Protein AF-H8ZWY2-F1 (afdb_monomer_lite)

Radius of gyration: 15.76 Å; chains: 1; bounding box: 36×31×42 Å

Sequence (138 aa):
GINQIHPRVRKVLQLLRLRQIHNGVFVKLNKPMINMLRLVQPYVAYGYPNLKSVRELIYKRGFAKVNHQRLPITDNAIVEKQLGKFNIICVEDLIHEIYTVGPNFKQANSFLWPFQLSSPNGGFNKVKTHFIEGGDNG

pLDDT: mean 95.05, std 2.58, range [79.75, 97.81]

Secondary structure (DSSP, 8-state):
--TT--HHHHHHHHHTT--STTEE------HHHHHHHHHHGGG-------HHHHHHHHHHH-EEEETTEEEE---HHHHHHHHGGGT--SHHHHHHHHHHT-TTHHHHHHHBPPEEPPPPTT--S-TTSBGGGTSSB-

Structure (mmCIF, N/CA/C/O backbone):
data_AF-H8ZWY2-F1
#
_entry.id   AF-H8ZWY2-F1
#
loop_
_atom_site.group_PDB
_atom_site.id
_atom_site.type_symbol
_atom_site.label_atom_id
_atom_site.label_alt_id
_atom_site.label_comp_id
_atom_site.label_asym_id
_atom_site.label_entity_id
_atom_site.label_seq_id
_atom_site.pdbx_PDB_ins_code
_atom_site.Cartn_x
_atom_site.Cartn_y
_atom_site.Cartn_z
_atom_site.occupancy
_atom_site.B_iso_or_equiv
_atom_site.auth_seq_id
_atom_site.auth_comp_id
_atom_site.auth_asym_id
_atom_site.auth_atom_id
_atom_site.pdbx_PDB_model_num
ATOM 1 N N . GLY A 1 1 ? 4.409 -12.866 -14.437 1.00 79.75 1 GLY A N 1
ATOM 2 C CA . GLY A 1 1 ? 3.457 -13.897 -13.957 1.00 79.75 1 GLY A CA 1
ATOM 3 C C . GLY A 1 1 ? 4.073 -14.717 -12.838 1.00 79.75 1 GLY A C 1
ATOM 4 O O . GLY A 1 1 ? 5.173 -14.380 -12.443 1.00 79.75 1 GLY A O 1
ATOM 5 N N . ILE A 1 2 ? 3.385 -15.737 -12.302 1.00 85.88 2 ILE A N 1
ATOM 6 C CA . ILE A 1 2 ? 3.808 -16.477 -11.081 1.00 85.88 2 ILE A CA 1
ATOM 7 C C . ILE A 1 2 ? 4.791 -17.641 -11.328 1.00 85.88 2 ILE A C 1
ATOM 9 O O . ILE A 1 2 ? 5.440 -18.143 -10.400 1.00 85.88 2 ILE A O 1
ATOM 13 N N . ASN A 1 3 ? 4.901 -18.068 -12.586 1.00 89.62 3 ASN A N 1
ATOM 14 C CA . ASN A 1 3 ? 5.769 -19.160 -13.019 1.00 89.62 3 ASN A CA 1
ATOM 15 C C . ASN A 1 3 ? 7.204 -18.661 -13.242 1.00 89.62 3 ASN A C 1
ATOM 17 O O . ASN A 1 3 ? 7.406 -17.482 -13.514 1.00 89.62 3 ASN A O 1
ATOM 21 N N . GLN A 1 4 ? 8.185 -19.565 -13.127 1.00 91.12 4 GLN A N 1
ATOM 22 C CA . GLN A 1 4 ? 9.613 -19.283 -13.371 1.00 91.12 4 GLN A CA 1
ATOM 23 C C . GLN A 1 4 ? 10.208 -18.149 -12.507 1.00 91.12 4 GLN A C 1
ATOM 25 O O . GLN A 1 4 ? 11.109 -17.432 -12.927 1.00 91.12 4 GLN A O 1
ATOM 30 N N . ILE A 1 5 ? 9.722 -17.991 -11.271 1.00 93.25 5 ILE A N 1
ATOM 31 C CA . ILE A 1 5 ? 10.274 -17.034 -10.300 1.00 93.25 5 ILE A CA 1
ATOM 32 C C . ILE A 1 5 ? 11.223 -17.763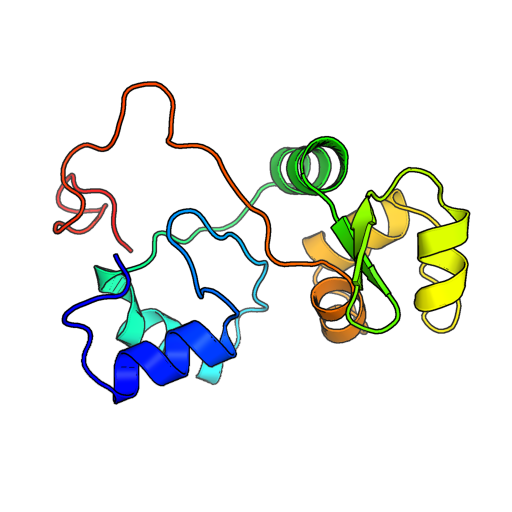 -9.347 1.00 93.25 5 ILE A C 1
ATOM 34 O O . ILE A 1 5 ? 10.849 -18.784 -8.764 1.00 93.25 5 ILE A O 1
ATOM 38 N N . HIS A 1 6 ? 12.406 -17.189 -9.113 1.00 94.88 6 HIS A N 1
ATOM 39 C CA . HIS A 1 6 ? 13.349 -17.678 -8.107 1.00 94.88 6 HIS A CA 1
ATOM 40 C C . HIS A 1 6 ? 12.685 -17.776 -6.709 1.00 94.88 6 HIS A C 1
ATOM 42 O O . HIS A 1 6 ? 12.019 -16.822 -6.288 1.00 94.88 6 HIS A O 1
ATOM 48 N N . PRO A 1 7 ? 12.880 -18.864 -5.933 1.00 95.81 7 PRO A N 1
ATOM 49 C CA . PRO A 1 7 ? 12.175 -19.085 -4.663 1.00 95.81 7 PRO A CA 1
ATOM 50 C C . PRO A 1 7 ? 12.278 -17.922 -3.667 1.00 95.81 7 PRO A C 1
ATOM 52 O O . PRO A 1 7 ? 11.289 -17.556 -3.028 1.00 95.81 7 PRO A O 1
ATOM 55 N N . ARG A 1 8 ? 13.451 -17.278 -3.588 1.00 95.44 8 ARG A N 1
ATOM 56 C CA . ARG A 1 8 ? 13.679 -16.102 -2.727 1.00 95.44 8 ARG A CA 1
ATOM 57 C C . ARG A 1 8 ? 12.776 -14.924 -3.107 1.00 95.44 8 ARG A C 1
ATOM 59 O O . ARG A 1 8 ? 12.148 -14.330 -2.237 1.00 95.44 8 ARG A O 1
ATOM 66 N N . VAL A 1 9 ? 12.669 -14.623 -4.402 1.00 95.50 9 VAL A N 1
ATOM 67 C CA . VAL A 1 9 ? 11.825 -13.537 -4.930 1.00 95.50 9 VAL A CA 1
ATOM 68 C C . VAL A 1 9 ? 10.350 -13.874 -4.709 1.00 95.50 9 VAL A C 1
ATOM 70 O O . VAL A 1 9 ? 9.591 -13.046 -4.207 1.00 95.50 9 VAL A O 1
ATOM 73 N N . ARG A 1 10 ? 9.952 -15.125 -4.980 1.00 95.94 10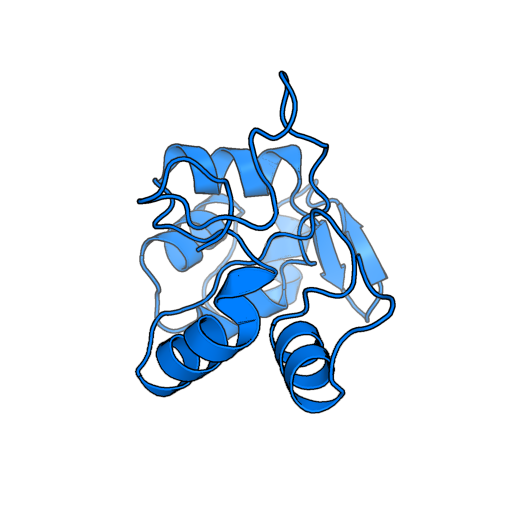 ARG A N 1
ATOM 74 C CA . ARG A 1 10 ? 8.588 -15.611 -4.731 1.00 95.94 10 ARG A CA 1
ATOM 75 C C . ARG A 1 10 ? 8.188 -15.433 -3.266 1.00 95.94 10 ARG A C 1
ATOM 77 O O . ARG A 1 10 ? 7.071 -15.001 -2.991 1.00 95.94 10 ARG A O 1
ATOM 84 N N . LYS A 1 11 ? 9.090 -15.728 -2.323 1.00 96.25 11 LYS A N 1
ATOM 85 C CA . LYS A 1 11 ? 8.820 -15.547 -0.892 1.00 96.25 11 LYS A CA 1
ATOM 86 C C . LYS A 1 11 ? 8.616 -14.075 -0.532 1.00 96.25 11 LYS A C 1
ATOM 88 O O . LYS A 1 11 ? 7.694 -13.769 0.219 1.00 96.25 11 LYS A O 1
ATOM 93 N N . VAL A 1 12 ? 9.412 -13.166 -1.095 1.00 96.62 12 VAL A N 1
ATOM 94 C CA . VAL A 1 12 ? 9.240 -11.721 -0.872 1.00 96.62 12 VAL A CA 1
ATOM 95 C C . VAL A 1 12 ? 7.908 -11.219 -1.430 1.00 96.62 12 VAL A C 1
ATOM 97 O O . VAL A 1 12 ? 7.175 -10.546 -0.708 1.00 96.62 12 VAL A O 1
ATOM 100 N N . LEU A 1 13 ? 7.524 -11.625 -2.643 1.00 96.38 13 LEU A N 1
ATOM 101 C CA . LEU A 1 13 ? 6.207 -11.301 -3.209 1.00 96.38 13 LEU A CA 1
ATOM 102 C C . LEU A 1 13 ? 5.055 -11.816 -2.327 1.00 96.38 13 LEU A C 1
ATOM 104 O O . LEU A 1 13 ? 4.080 -11.103 -2.090 1.00 96.38 13 LEU A O 1
ATOM 108 N N . GLN A 1 14 ? 5.182 -13.021 -1.761 1.00 95.38 14 GLN A N 1
ATOM 109 C CA . GLN A 1 14 ? 4.198 -13.562 -0.818 1.00 95.38 14 GLN A CA 1
ATOM 110 C C . GLN A 1 14 ? 4.096 -12.743 0.475 1.00 95.38 14 GLN A C 1
ATOM 112 O O . GLN A 1 14 ? 2.979 -12.538 0.954 1.00 95.38 14 GLN A O 1
ATOM 117 N N . LEU A 1 15 ? 5.222 -12.275 1.027 1.00 95.50 15 LEU A N 1
ATOM 118 C CA . LEU A 1 15 ? 5.251 -11.414 2.218 1.00 95.50 15 LEU A CA 1
ATOM 119 C C . LEU A 1 15 ? 4.598 -10.053 1.948 1.00 95.50 15 LEU A C 1
ATOM 121 O O . LEU A 1 15 ? 3.851 -9.557 2.788 1.00 95.50 15 LEU A O 1
ATOM 125 N N . LEU A 1 16 ? 4.797 -9.500 0.749 1.00 95.75 16 LEU A N 1
ATOM 126 C CA . LEU A 1 16 ? 4.110 -8.292 0.281 1.00 95.75 16 LEU A CA 1
ATOM 127 C C . LEU A 1 16 ? 2.625 -8.532 -0.048 1.00 95.75 16 LEU A C 1
ATOM 129 O O . LEU A 1 16 ? 1.894 -7.583 -0.295 1.00 95.75 16 LEU A O 1
ATOM 133 N N . ARG A 1 17 ? 2.145 -9.784 -0.013 1.00 96.12 17 ARG A N 1
ATOM 134 C CA . ARG A 1 17 ? 0.783 -10.204 -0.409 1.00 96.12 17 ARG A CA 1
ATOM 135 C C . ARG A 1 17 ? 0.491 -10.059 -1.916 1.00 96.12 17 ARG A C 1
ATOM 137 O O . ARG A 1 17 ? -0.663 -10.126 -2.343 1.00 96.12 17 ARG A O 1
ATOM 144 N N . LEU A 1 18 ? 1.533 -9.964 -2.737 1.00 96.00 18 LEU A N 1
ATOM 145 C CA . LEU A 1 18 ? 1.476 -9.886 -4.198 1.00 96.00 18 LEU A CA 1
ATOM 146 C C . LEU A 1 18 ? 1.539 -11.292 -4.813 1.00 96.00 18 LEU A C 1
ATOM 148 O O . LEU A 1 18 ? 2.574 -11.742 -5.296 1.00 96.00 18 LEU A O 1
ATOM 152 N N . ARG A 1 19 ? 0.431 -12.038 -4.727 1.00 94.25 19 ARG A N 1
ATOM 153 C CA . ARG A 1 19 ? 0.364 -13.448 -5.165 1.00 94.25 19 ARG A CA 1
ATOM 154 C C . ARG A 1 19 ? -0.098 -13.640 -6.609 1.00 94.25 19 ARG A C 1
ATOM 156 O O . ARG A 1 19 ? 0.115 -14.714 -7.161 1.00 94.25 19 ARG A O 1
ATOM 163 N N . GLN A 1 20 ? -0.755 -12.643 -7.189 1.00 94.44 20 GLN A N 1
ATOM 164 C CA . GLN A 1 20 ? -1.308 -12.678 -8.541 1.00 94.44 20 GLN A CA 1
ATOM 165 C C . GLN A 1 20 ? -0.815 -11.460 -9.329 1.00 94.44 20 GLN A C 1
ATOM 167 O O . GLN A 1 20 ? -0.363 -10.473 -8.746 1.00 94.44 20 GLN A O 1
ATOM 172 N N . ILE A 1 21 ? -0.876 -11.554 -10.659 1.00 93.81 21 ILE A N 1
ATOM 173 C CA . ILE A 1 21 ? -0.624 -10.412 -11.546 1.00 93.81 21 ILE A CA 1
ATOM 174 C C . ILE A 1 21 ? -1.687 -9.340 -11.266 1.00 93.81 21 ILE A C 1
ATOM 176 O O . ILE A 1 21 ? -2.827 -9.676 -10.958 1.00 93.81 21 ILE A O 1
ATOM 180 N N . HIS A 1 22 ? -1.298 -8.067 -11.361 1.00 95.12 22 HIS A N 1
ATOM 181 C CA . HIS A 1 22 ? -2.157 -6.906 -11.089 1.00 95.12 22 HIS A CA 1
ATOM 182 C C . HIS A 1 22 ? -2.695 -6.832 -9.651 1.00 95.12 22 HIS A C 1
ATOM 184 O O . HIS A 1 22 ? -3.674 -6.135 -9.386 1.00 95.12 22 HIS A O 1
ATOM 190 N N . ASN A 1 23 ? -2.036 -7.496 -8.697 1.00 96.75 23 ASN A N 1
ATOM 191 C CA . ASN A 1 23 ? -2.268 -7.193 -7.292 1.00 96.75 23 ASN A CA 1
ATOM 192 C C . ASN A 1 23 ? -1.597 -5.866 -6.917 1.00 96.75 23 ASN A C 1
ATOM 194 O O . ASN A 1 23 ? -0.424 -5.657 -7.219 1.00 96.75 23 ASN A O 1
ATOM 198 N N . GLY A 1 24 ? -2.323 -5.013 -6.200 1.00 96.94 24 GLY A N 1
ATOM 199 C CA . GLY A 1 24 ? -1.808 -3.797 -5.576 1.00 96.94 24 GLY A CA 1
ATOM 200 C C . GLY A 1 24 ? -1.884 -3.882 -4.054 1.00 96.94 24 GLY A C 1
ATOM 201 O O . GLY A 1 24 ? -2.830 -4.442 -3.499 1.00 96.94 24 GLY A O 1
ATOM 202 N N . VAL A 1 25 ? -0.896 -3.322 -3.359 1.00 97.56 25 VAL A N 1
ATOM 203 C CA . VAL A 1 25 ? -0.899 -3.164 -1.896 1.00 97.56 25 VAL A CA 1
ATOM 204 C C . VAL A 1 25 ? -0.229 -1.849 -1.522 1.00 97.56 25 VAL A C 1
ATOM 206 O O . VAL A 1 25 ? 0.678 -1.398 -2.217 1.00 97.56 25 VAL A O 1
ATOM 209 N N . PHE A 1 26 ? -0.620 -1.268 -0.391 1.00 97.69 26 PHE A N 1
ATOM 210 C CA . PHE A 1 26 ? 0.151 -0.188 0.215 1.00 97.69 26 PHE A CA 1
ATOM 211 C C . PHE A 1 26 ? 1.296 -0.766 1.050 1.00 97.69 26 PHE A C 1
ATOM 213 O O . PHE A 1 26 ? 1.148 -1.803 1.704 1.00 97.69 26 PHE A O 1
ATOM 220 N N . VAL A 1 27 ? 2.448 -0.099 1.047 1.00 96.50 27 VAL A N 1
ATOM 221 C CA . VAL A 1 27 ? 3.626 -0.498 1.827 1.00 96.50 27 VAL A CA 1
ATOM 222 C C . VAL A 1 27 ? 4.215 0.743 2.482 1.00 96.50 27 VAL A C 1
ATOM 224 O O . VAL A 1 27 ? 4.501 1.727 1.808 1.00 96.50 27 VAL A O 1
ATOM 227 N N . LYS A 1 28 ? 4.427 0.687 3.800 1.00 95.44 28 LYS A N 1
ATOM 228 C CA . LYS A 1 28 ? 5.179 1.719 4.519 1.00 95.44 28 LYS A CA 1
ATOM 229 C C . LYS A 1 28 ? 6.656 1.576 4.178 1.00 95.44 28 LYS A C 1
ATOM 231 O O . LYS A 1 28 ? 7.236 0.510 4.392 1.00 95.44 28 LYS A O 1
ATOM 236 N N . LEU A 1 29 ? 7.270 2.647 3.687 1.00 94.75 29 LEU A N 1
ATOM 237 C CA . LEU A 1 29 ? 8.691 2.639 3.378 1.00 94.75 29 LEU A CA 1
ATOM 238 C C . LEU A 1 29 ? 9.522 2.679 4.659 1.00 94.75 29 LEU A C 1
ATOM 240 O O . LEU A 1 29 ? 9.416 3.576 5.489 1.00 94.75 29 LEU A O 1
ATOM 244 N N . ASN A 1 30 ? 10.365 1.667 4.803 1.00 95.12 30 ASN A N 1
ATOM 245 C CA . ASN A 1 30 ?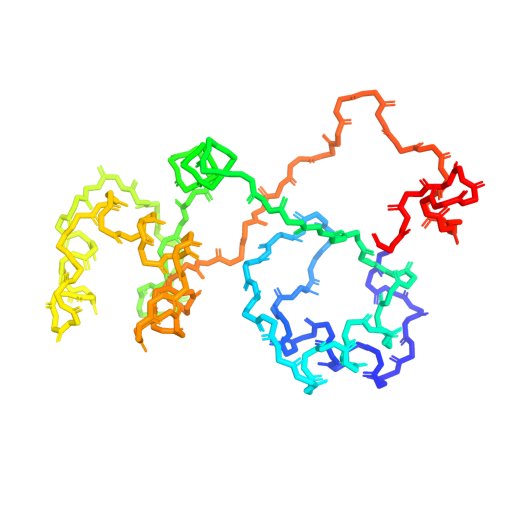 11.434 1.592 5.783 1.00 95.12 30 ASN A CA 1
ATOM 246 C C . ASN A 1 30 ? 12.642 0.919 5.109 1.00 95.12 30 ASN A C 1
ATOM 248 O O . ASN A 1 30 ? 12.513 0.327 4.035 1.00 95.12 30 ASN A O 1
ATOM 252 N N . LYS A 1 31 ? 13.825 0.995 5.724 1.00 96.38 31 LYS A N 1
ATOM 253 C CA . LYS A 1 31 ? 15.053 0.416 5.150 1.00 96.38 31 LYS A CA 1
ATOM 254 C C . LYS A 1 31 ? 14.902 -1.079 4.779 1.00 96.38 31 LYS A C 1
ATOM 256 O O . LYS A 1 31 ? 15.284 -1.438 3.664 1.00 96.38 31 LYS A O 1
ATOM 261 N N . PRO A 1 32 ? 14.291 -1.943 5.618 1.00 95.56 32 PRO A N 1
ATOM 262 C CA . PRO A 1 32 ? 13.995 -3.327 5.235 1.00 95.56 32 PRO A CA 1
ATOM 263 C C . PRO A 1 32 ? 13.077 -3.471 4.010 1.00 95.56 32 PRO A C 1
ATOM 265 O O . PRO A 1 32 ? 13.352 -4.293 3.139 1.00 95.56 32 PRO A O 1
ATOM 268 N N . MET A 1 33 ? 12.007 -2.676 3.916 1.00 95.75 33 MET A N 1
ATOM 269 C CA . MET A 1 33 ? 11.056 -2.719 2.801 1.00 95.75 33 MET A CA 1
ATOM 270 C C . MET A 1 33 ? 11.697 -2.248 1.508 1.00 95.75 33 MET A C 1
ATOM 272 O O . MET A 1 33 ? 11.473 -2.872 0.481 1.00 95.75 33 MET A O 1
ATOM 276 N N . ILE A 1 34 ? 12.552 -1.225 1.548 1.00 96.00 34 ILE A N 1
ATOM 277 C CA . ILE A 1 34 ? 13.314 -0.786 0.371 1.00 96.00 34 ILE A CA 1
ATOM 278 C C . ILE A 1 34 ? 14.192 -1.933 -0.148 1.00 96.00 34 ILE A C 1
ATOM 280 O O . ILE A 1 34 ? 14.214 -2.202 -1.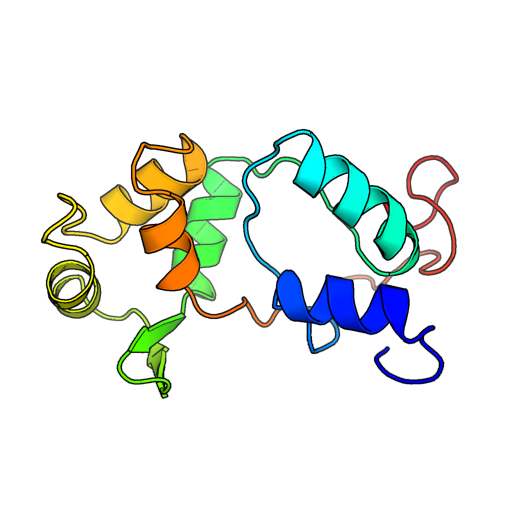345 1.00 96.00 34 ILE A O 1
ATOM 284 N N . ASN A 1 35 ? 14.863 -2.668 0.742 1.00 95.69 35 ASN A N 1
ATOM 285 C CA . ASN A 1 35 ? 15.665 -3.827 0.345 1.00 95.69 35 ASN A CA 1
ATOM 286 C C . ASN A 1 35 ? 14.808 -4.966 -0.234 1.00 95.69 35 ASN A C 1
ATOM 288 O O . ASN A 1 35 ? 15.222 -5.620 -1.190 1.00 95.69 35 ASN A O 1
ATOM 292 N N . MET A 1 36 ? 13.611 -5.198 0.315 1.00 96.00 36 MET A N 1
ATOM 293 C CA . MET A 1 36 ? 12.661 -6.165 -0.243 1.00 96.00 36 MET A CA 1
ATOM 294 C C . MET A 1 36 ? 12.161 -5.734 -1.625 1.00 96.00 36 MET A C 1
ATOM 296 O O . MET A 1 36 ? 12.140 -6.568 -2.525 1.00 96.00 36 MET A O 1
ATOM 300 N N . LEU A 1 37 ? 11.817 -4.453 -1.805 1.00 95.75 37 LEU A N 1
ATOM 301 C CA . LEU A 1 37 ? 11.368 -3.886 -3.079 1.00 95.75 37 LEU A CA 1
ATOM 302 C C . LEU A 1 37 ? 12.452 -3.989 -4.153 1.00 95.75 37 LEU A C 1
ATOM 304 O O . LEU A 1 37 ? 12.159 -4.479 -5.236 1.00 95.75 37 LEU A O 1
ATOM 308 N N . ARG A 1 38 ? 13.712 -3.668 -3.831 1.00 94.69 38 ARG A N 1
ATOM 309 C CA . ARG A 1 38 ? 14.855 -3.845 -4.750 1.00 94.69 38 ARG A CA 1
ATOM 310 C C . ARG A 1 38 ? 14.987 -5.281 -5.259 1.00 94.69 38 ARG A C 1
ATOM 312 O O . ARG A 1 38 ? 15.287 -5.499 -6.424 1.00 94.69 38 ARG A O 1
ATOM 319 N N . LEU A 1 39 ? 14.731 -6.277 -4.405 1.00 95.06 39 LEU A N 1
ATOM 320 C CA . LEU A 1 39 ? 14.818 -7.685 -4.803 1.00 95.06 39 LEU A CA 1
ATOM 321 C C . LEU A 1 39 ? 13.695 -8.103 -5.767 1.00 95.06 39 LEU A C 1
ATOM 323 O O . LEU A 1 39 ? 13.894 -8.998 -6.588 1.00 95.06 39 LEU A O 1
ATOM 327 N N . VAL A 1 40 ? 12.510 -7.501 -5.648 1.00 95.44 40 VAL A N 1
ATOM 328 C CA . VAL A 1 40 ? 11.352 -7.816 -6.501 1.00 95.44 40 VAL A CA 1
ATOM 329 C C . VAL A 1 40 ? 11.144 -6.815 -7.634 1.00 95.44 40 VAL A C 1
ATOM 331 O O . VAL A 1 40 ? 10.227 -7.019 -8.422 1.00 95.44 40 VAL A O 1
ATOM 334 N N . GLN A 1 41 ? 11.994 -5.793 -7.748 1.00 93.88 41 GLN A N 1
ATOM 335 C CA . GLN A 1 41 ? 11.890 -4.676 -8.691 1.00 93.88 41 GLN A CA 1
ATOM 336 C C . GLN A 1 41 ? 11.559 -5.099 -10.136 1.00 93.88 41 GLN A C 1
ATOM 338 O O . GLN A 1 41 ? 10.656 -4.506 -10.712 1.00 93.88 41 GLN A O 1
ATOM 343 N N . PRO A 1 42 ? 12.131 -6.182 -10.710 1.00 94.12 42 PRO A N 1
ATOM 344 C CA . PRO A 1 42 ? 11.782 -6.602 -12.073 1.00 94.12 42 PRO A CA 1
ATOM 345 C C . PRO A 1 42 ? 10.338 -7.110 -12.254 1.00 94.12 42 PRO A C 1
ATOM 347 O O . PRO A 1 42 ? 9.892 -7.323 -13.379 1.00 94.12 42 PRO A O 1
ATOM 350 N N . TYR A 1 43 ? 9.622 -7.380 -11.158 1.00 94.12 43 TYR A N 1
ATOM 351 C CA . TYR A 1 43 ? 8.293 -8.002 -11.141 1.00 94.12 43 TYR A CA 1
ATOM 352 C C . TYR A 1 43 ? 7.182 -7.053 -10.690 1.00 94.12 43 TYR A C 1
ATOM 354 O O . TYR A 1 43 ? 6.008 -7.423 -10.770 1.00 94.12 43 TYR A O 1
ATOM 362 N N . VAL A 1 44 ? 7.535 -5.882 -10.161 1.00 95.31 44 VAL A N 1
ATOM 363 C CA . VAL A 1 44 ? 6.588 -4.923 -9.595 1.00 95.31 44 VAL A CA 1
ATOM 364 C C . VAL A 1 44 ? 6.869 -3.534 -10.147 1.00 95.31 44 VAL A C 1
ATOM 366 O O . VAL A 1 44 ? 8.020 -3.167 -10.351 1.00 95.31 44 VAL A O 1
ATOM 369 N N . ALA A 1 45 ? 5.806 -2.769 -10.352 1.00 95.50 45 ALA A N 1
ATOM 370 C CA . ALA A 1 45 ? 5.880 -1.323 -10.494 1.00 95.50 45 ALA A CA 1
ATOM 371 C C . ALA A 1 45 ? 5.443 -0.718 -9.159 1.00 95.50 45 ALA A C 1
ATOM 373 O O . ALA A 1 45 ? 4.451 -1.177 -8.573 1.00 95.50 45 ALA A O 1
ATOM 374 N N . TYR A 1 46 ? 6.170 0.270 -8.649 1.00 95.69 46 TYR A N 1
ATOM 375 C CA . TYR A 1 46 ? 5.785 0.959 -7.420 1.00 95.69 46 TYR A CA 1
ATOM 376 C C . TYR A 1 46 ? 6.039 2.459 -7.516 1.00 95.69 46 TYR A C 1
ATOM 378 O O . TYR A 1 46 ? 6.829 2.950 -8.307 1.00 95.69 46 TYR A O 1
ATOM 386 N N . GLY A 1 47 ? 5.339 3.214 -6.679 1.00 95.81 47 GLY A N 1
ATOM 387 C CA . GLY A 1 47 ? 5.461 4.660 -6.646 1.00 95.81 47 GLY A CA 1
ATOM 388 C C . GLY A 1 47 ? 4.725 5.247 -5.458 1.00 95.81 47 GLY A C 1
ATOM 389 O O . GLY A 1 47 ? 4.088 4.532 -4.679 1.00 95.81 47 GLY A O 1
ATOM 390 N N . TYR A 1 48 ? 4.819 6.564 -5.328 1.00 96.19 48 TYR A N 1
ATOM 391 C CA . TYR A 1 48 ? 4.135 7.313 -4.286 1.00 96.19 48 TYR A CA 1
ATOM 392 C C . TYR A 1 48 ? 2.720 7.663 -4.756 1.00 96.19 48 TYR A C 1
ATOM 394 O O . TYR A 1 48 ? 2.573 8.408 -5.729 1.00 96.19 48 TYR A O 1
ATOM 402 N N . PRO A 1 49 ? 1.666 7.128 -4.119 1.00 96.81 49 PRO A N 1
ATOM 403 C CA . PRO A 1 49 ? 0.307 7.491 -4.479 1.00 96.81 49 PRO A CA 1
ATOM 404 C C . PRO A 1 49 ? -0.022 8.893 -3.955 1.00 96.81 49 PRO A C 1
ATOM 406 O O . PRO A 1 49 ? 0.415 9.292 -2.878 1.00 96.81 49 PRO A O 1
ATOM 409 N N . ASN A 1 50 ? -0.852 9.625 -4.694 1.00 96.88 50 ASN A N 1
ATOM 410 C CA . ASN A 1 50 ? -1.483 10.843 -4.191 1.00 96.88 50 ASN A CA 1
ATOM 411 C C . ASN A 1 50 ? -2.795 10.508 -3.448 1.00 96.88 50 ASN A C 1
ATOM 413 O O . ASN A 1 50 ? -3.343 9.411 -3.599 1.00 96.88 50 ASN A O 1
ATOM 417 N N . LEU A 1 51 ? -3.322 11.464 -2.673 1.00 96.94 51 LEU A N 1
ATOM 418 C CA . LEU A 1 51 ? -4.543 11.273 -1.876 1.00 96.94 51 LEU A CA 1
ATOM 419 C C . LEU A 1 51 ? -5.744 10.836 -2.730 1.00 96.94 51 LEU A C 1
ATOM 421 O O . LEU A 1 51 ? -6.499 9.950 -2.330 1.00 96.94 51 LEU A O 1
ATOM 425 N N . LYS A 1 52 ? -5.897 11.413 -3.928 1.00 97.44 52 LYS A N 1
ATOM 426 C CA . LYS A 1 52 ? -6.976 11.065 -4.861 1.00 97.44 52 LYS A CA 1
ATOM 427 C C . LYS A 1 52 ? -6.889 9.596 -5.286 1.00 97.44 52 LYS A C 1
ATOM 429 O O . LYS A 1 52 ? -7.891 8.893 -5.227 1.00 97.44 52 LYS A O 1
ATOM 434 N N . SER A 1 53 ? -5.701 9.112 -5.641 1.00 96.50 53 SER A N 1
ATOM 435 C CA . SER A 1 53 ? -5.467 7.718 -6.020 1.00 96.50 53 SER A CA 1
ATOM 436 C C . SER A 1 53 ? -5.745 6.758 -4.865 1.00 96.50 53 SER A C 1
ATOM 438 O O . SER A 1 53 ? -6.366 5.723 -5.088 1.00 96.50 53 SER A O 1
ATOM 440 N N . VAL A 1 54 ? -5.335 7.092 -3.633 1.00 97.69 54 VAL A N 1
ATOM 441 C CA . VAL A 1 54 ? -5.643 6.269 -2.445 1.00 97.69 54 VAL A CA 1
ATOM 442 C C . VAL A 1 54 ? -7.152 6.192 -2.225 1.00 97.69 54 VAL A C 1
ATOM 444 O O . VAL A 1 54 ? -7.696 5.095 -2.097 1.00 97.69 54 VAL A O 1
ATOM 447 N N . ARG A 1 55 ? -7.829 7.346 -2.241 1.00 97.81 55 ARG A N 1
ATOM 448 C CA . ARG A 1 55 ? -9.281 7.449 -2.082 1.00 97.81 55 ARG A CA 1
ATOM 449 C C . ARG A 1 55 ? -10.016 6.618 -3.130 1.00 97.81 55 ARG A C 1
ATOM 451 O O . ARG A 1 55 ? -10.820 5.758 -2.783 1.00 97.81 55 ARG A O 1
ATOM 458 N N . GLU A 1 56 ? -9.728 6.839 -4.409 1.00 96.94 56 GLU A N 1
ATOM 459 C CA . GLU A 1 56 ? -10.387 6.115 -5.496 1.00 96.94 56 GLU A CA 1
ATOM 460 C C . GLU A 1 56 ? -10.124 4.610 -5.436 1.00 96.94 56 GLU A C 1
ATOM 462 O O . GLU A 1 56 ? -11.025 3.822 -5.725 1.00 96.94 56 GLU A O 1
ATOM 467 N N . LEU A 1 57 ? -8.918 4.200 -5.039 1.00 96.81 57 LEU A N 1
ATOM 468 C CA . LEU A 1 57 ? -8.575 2.791 -4.921 1.00 96.81 57 LEU A CA 1
ATOM 469 C C . LEU A 1 57 ? -9.371 2.110 -3.801 1.00 96.81 57 LEU A C 1
ATOM 471 O O . LEU A 1 57 ? -9.918 1.028 -4.018 1.00 96.81 57 LEU A O 1
ATOM 475 N N . ILE A 1 58 ? -9.483 2.746 -2.632 1.00 96.94 58 ILE A N 1
ATOM 476 C CA . ILE A 1 58 ? -10.250 2.207 -1.503 1.00 96.94 58 ILE A CA 1
ATOM 477 C C . ILE A 1 58 ? -11.750 2.197 -1.821 1.00 96.94 58 ILE A C 1
ATOM 479 O O . ILE A 1 58 ? -12.389 1.171 -1.619 1.00 96.94 58 ILE A O 1
ATOM 483 N N . TYR A 1 59 ? -12.310 3.256 -2.409 1.00 96.56 59 TYR A N 1
ATOM 484 C CA . TYR A 1 59 ? -13.738 3.272 -2.743 1.00 96.56 59 TYR A CA 1
ATOM 485 C C . TYR A 1 59 ? -14.117 2.303 -3.867 1.00 96.56 59 TYR A C 1
ATOM 487 O O . TYR A 1 59 ? -15.110 1.590 -3.760 1.00 96.56 59 TYR A O 1
ATOM 495 N N . LYS A 1 60 ? -13.348 2.256 -4.962 1.00 95.62 60 LYS A N 1
ATOM 496 C CA . LYS A 1 60 ? -13.723 1.463 -6.147 1.00 95.62 60 LYS A CA 1
ATOM 497 C C . LYS A 1 60 ? -13.285 0.004 -6.055 1.00 95.62 60 LYS A C 1
ATOM 499 O O . LYS A 1 60 ? -13.874 -0.858 -6.702 1.00 95.62 60 LYS A O 1
ATOM 504 N N . ARG A 1 61 ? -12.190 -0.277 -5.345 1.00 96.19 61 ARG A N 1
ATOM 505 C CA . ARG A 1 61 ? -11.535 -1.598 -5.329 1.00 96.19 61 ARG A CA 1
ATOM 506 C C . ARG A 1 61 ? -11.264 -2.109 -3.912 1.00 96.19 61 ARG A C 1
ATOM 508 O O . ARG A 1 61 ? -10.649 -3.167 -3.780 1.00 96.19 61 ARG A O 1
ATOM 515 N N . GLY A 1 62 ? -11.690 -1.393 -2.872 1.00 95.88 62 GLY A N 1
ATOM 516 C CA . GLY A 1 62 ? -11.476 -1.774 -1.481 1.00 95.88 62 GLY A CA 1
ATOM 517 C C . GLY A 1 62 ? -12.313 -2.975 -1.068 1.00 95.88 62 GLY A C 1
ATOM 518 O O . GLY A 1 62 ? -13.540 -2.976 -1.141 1.00 95.88 62 GLY A O 1
ATOM 519 N N . PHE A 1 63 ? -11.621 -4.000 -0.585 1.00 97.38 63 PHE A N 1
ATOM 520 C CA . PHE A 1 63 ? -12.227 -5.129 0.104 1.00 97.38 63 PHE A CA 1
ATOM 521 C C . PHE A 1 63 ? -11.591 -5.247 1.483 1.00 97.38 63 PHE A C 1
ATOM 523 O O . PHE A 1 63 ? -10.377 -5.105 1.632 1.00 97.38 63 PHE A O 1
ATOM 530 N N . ALA A 1 64 ? -12.411 -5.539 2.479 1.00 96.81 64 ALA A N 1
ATOM 531 C CA . ALA A 1 64 ? -11.994 -5.865 3.824 1.00 96.81 64 ALA A CA 1
ATOM 532 C C . ALA A 1 64 ? -11.652 -7.355 3.934 1.00 96.81 64 ALA A C 1
ATOM 534 O O . ALA A 1 64 ? -12.292 -8.221 3.331 1.00 96.81 64 ALA A O 1
ATOM 535 N N . LYS A 1 65 ? -10.653 -7.657 4.757 1.00 95.75 65 LYS A N 1
ATOM 536 C CA . LYS A 1 65 ? -10.323 -8.997 5.223 1.00 95.75 65 LYS A CA 1
ATOM 537 C C . LYS A 1 65 ? -10.961 -9.207 6.595 1.00 95.75 65 LYS A C 1
ATOM 539 O O . LYS A 1 65 ? -10.385 -8.823 7.609 1.00 95.75 65 LYS A O 1
ATOM 544 N N . VAL A 1 66 ? -12.119 -9.861 6.626 1.00 94.06 66 VAL A N 1
ATOM 545 C CA . VAL A 1 66 ? -12.863 -10.170 7.860 1.00 94.06 66 VAL A CA 1
ATOM 546 C C . VAL A 1 66 ? -12.926 -11.681 8.013 1.00 94.06 66 VAL A C 1
ATOM 548 O O . VAL A 1 66 ? -13.375 -12.360 7.099 1.00 94.06 66 VAL A O 1
ATOM 551 N N . ASN A 1 67 ? -12.441 -12.234 9.130 1.00 92.25 67 ASN A N 1
ATOM 552 C CA . ASN A 1 67 ? -12.420 -13.689 9.368 1.00 92.25 67 ASN A CA 1
ATOM 553 C C . ASN A 1 67 ? -11.821 -14.495 8.197 1.00 92.25 67 ASN A C 1
ATOM 555 O O . ASN A 1 67 ? -12.337 -15.537 7.810 1.00 92.25 67 ASN A O 1
ATOM 559 N N . HIS A 1 68 ? -10.743 -13.979 7.595 1.00 90.56 68 HIS A N 1
ATOM 560 C CA . HIS A 1 68 ? -10.095 -14.534 6.394 1.00 90.56 68 HIS A CA 1
ATOM 561 C C . HIS A 1 68 ? -10.949 -14.559 5.117 1.00 90.56 68 HIS A C 1
ATOM 563 O O . HIS A 1 68 ? -10.465 -15.017 4.082 1.00 90.56 68 HIS A O 1
ATOM 569 N N . GLN A 1 69 ? -12.156 -14.007 5.152 1.00 94.56 69 GLN A N 1
ATOM 570 C CA . GLN A 1 69 ? -13.006 -13.815 3.990 1.00 94.56 69 GLN A CA 1
ATOM 571 C C . GLN A 1 69 ? -12.771 -12.435 3.377 1.00 94.56 69 GLN A C 1
ATOM 573 O O . GLN A 1 69 ? -12.360 -11.484 4.050 1.00 94.56 69 GLN A O 1
ATOM 578 N N . ARG A 1 70 ? -13.020 -12.346 2.071 1.00 95.81 70 ARG A N 1
ATOM 579 C CA . ARG A 1 70 ? -12.944 -11.108 1.301 1.00 95.81 70 ARG A CA 1
ATOM 580 C C . ARG A 1 70 ? -14.345 -10.506 1.213 1.00 95.81 70 ARG A C 1
ATOM 582 O O . ARG A 1 70 ? -15.189 -11.057 0.514 1.00 95.81 70 ARG A O 1
ATOM 589 N N . LEU A 1 71 ? -14.566 -9.379 1.884 1.00 96.00 71 LEU A N 1
ATOM 590 C CA . LEU A 1 71 ? -15.858 -8.689 1.939 1.00 96.00 71 LEU A CA 1
ATOM 591 C C . LEU A 1 71 ? -15.743 -7.298 1.291 1.00 96.00 71 LEU A C 1
ATOM 593 O O . LEU A 1 71 ? -14.762 -6.606 1.562 1.00 96.00 71 LEU A O 1
ATOM 597 N N . PRO A 1 72 ? -16.671 -6.867 0.420 1.00 96.12 72 PRO A N 1
ATOM 598 C CA . PRO A 1 72 ? -16.654 -5.502 -0.105 1.00 96.12 72 PRO A CA 1
ATOM 599 C C . PRO A 1 72 ? -16.882 -4.487 1.023 1.00 96.12 72 PRO A C 1
ATOM 601 O O . PRO A 1 72 ? -17.666 -4.734 1.939 1.00 96.12 72 PRO A O 1
ATOM 604 N N . ILE A 1 73 ? -16.192 -3.346 0.966 1.00 94.69 73 ILE A N 1
ATOM 605 C CA . ILE A 1 73 ? -16.397 -2.252 1.924 1.00 94.69 73 ILE A CA 1
ATOM 606 C C . ILE A 1 73 ? -17.594 -1.427 1.443 1.00 94.69 73 ILE A C 1
ATOM 608 O O . ILE A 1 73 ? -17.441 -0.508 0.646 1.00 94.69 73 ILE A O 1
ATOM 612 N N . THR A 1 74 ? -18.791 -1.798 1.891 1.00 92.00 74 THR A N 1
ATOM 613 C CA . THR A 1 74 ? -20.046 -1.114 1.530 1.00 92.00 74 THR A CA 1
ATOM 614 C C . THR A 1 74 ? -20.539 -0.153 2.605 1.00 92.00 74 THR A C 1
ATOM 616 O O . THR A 1 74 ? -21.270 0.777 2.289 1.00 92.00 74 THR A O 1
ATOM 619 N N . ASP A 1 75 ? -20.158 -0.382 3.862 1.00 92.06 75 ASP A N 1
ATOM 620 C CA . ASP A 1 75 ? -20.638 0.367 5.021 1.00 92.06 75 ASP A CA 1
ATOM 621 C C . ASP A 1 75 ? -19.494 0.610 6.018 1.00 92.06 75 ASP A C 1
ATOM 623 O O . ASP A 1 75 ? -18.616 -0.243 6.206 1.00 92.06 75 ASP A O 1
ATOM 627 N N . ASN A 1 76 ? -19.527 1.766 6.680 1.00 95.69 76 ASN A N 1
ATOM 628 C CA . ASN A 1 76 ? -18.604 2.142 7.745 1.00 95.69 76 ASN A CA 1
ATOM 629 C C . ASN A 1 76 ? -18.695 1.182 8.936 1.00 95.69 76 ASN A C 1
ATOM 631 O O . ASN A 1 76 ? -17.675 0.929 9.570 1.00 95.69 76 ASN A O 1
ATOM 635 N N . ALA A 1 77 ? -19.848 0.543 9.169 1.00 95.56 77 ALA A N 1
ATOM 636 C CA . ALA A 1 77 ? -19.997 -0.464 10.221 1.00 95.56 77 ALA A CA 1
ATOM 637 C C . ALA A 1 77 ? -18.972 -1.614 10.107 1.00 95.56 77 ALA A C 1
ATOM 639 O O . ALA A 1 77 ? -18.511 -2.155 11.115 1.00 95.56 77 ALA A O 1
ATOM 640 N N . ILE A 1 78 ? -18.565 -1.987 8.884 1.00 94.69 78 ILE A N 1
ATOM 641 C CA . ILE A 1 78 ? -17.534 -3.016 8.657 1.00 94.69 78 ILE A CA 1
ATOM 642 C C . ILE A 1 78 ? -16.160 -2.518 9.124 1.00 94.69 78 ILE A C 1
ATOM 644 O O . ILE A 1 78 ? -15.390 -3.286 9.709 1.00 94.69 78 ILE A O 1
ATOM 648 N N . VAL A 1 79 ? -15.854 -1.247 8.853 1.00 95.88 79 VAL A N 1
ATOM 649 C CA . VAL A 1 79 ? -14.592 -0.599 9.228 1.00 95.88 79 VAL A CA 1
ATOM 650 C C . VAL A 1 79 ? -14.530 -0.436 10.742 1.00 95.88 79 VAL A C 1
ATOM 652 O O . VAL A 1 79 ? -13.605 -0.956 11.364 1.00 95.88 79 VAL A O 1
ATOM 655 N N . GLU A 1 80 ? -15.552 0.174 11.340 1.00 96.31 80 GLU A N 1
ATOM 656 C CA . GLU A 1 80 ? -15.657 0.406 12.780 1.00 96.31 80 GLU A CA 1
ATOM 657 C C . GLU A 1 80 ? -15.565 -0.901 13.578 1.00 96.31 80 GLU A C 1
ATOM 659 O O . GLU A 1 80 ? -14.788 -1.007 14.527 1.00 96.31 80 GLU A O 1
ATOM 664 N N . LYS A 1 81 ? -16.263 -1.960 13.151 1.00 95.75 81 LYS A N 1
ATOM 665 C CA . LYS A 1 81 ? -16.217 -3.258 13.840 1.00 95.75 81 LYS A CA 1
ATOM 666 C C . LYS A 1 81 ? -14.809 -3.863 13.893 1.00 95.75 81 LYS A C 1
ATOM 668 O O . LYS A 1 81 ? -14.480 -4.564 14.848 1.00 95.75 81 LYS A O 1
ATOM 673 N N . GLN A 1 82 ? -13.987 -3.655 12.863 1.00 95.19 82 GLN A N 1
ATOM 674 C CA . GLN A 1 82 ? -12.644 -4.245 12.781 1.00 95.19 82 GLN A CA 1
ATOM 675 C C . GLN 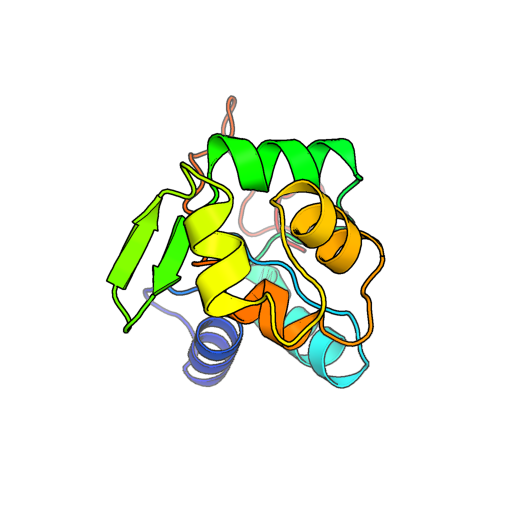A 1 82 ? -11.546 -3.330 13.326 1.00 95.19 82 GLN A C 1
ATOM 677 O O . GLN A 1 82 ? -10.576 -3.809 13.924 1.00 95.19 82 GLN A O 1
ATOM 682 N N . LEU A 1 83 ? -11.679 -2.024 13.102 1.00 96.25 83 LEU A N 1
ATOM 683 C CA . LEU A 1 83 ? -10.638 -1.033 13.345 1.00 96.25 83 LEU A CA 1
ATOM 684 C C . LEU A 1 83 ? -11.041 0.058 14.346 1.00 96.25 83 LEU A C 1
ATOM 686 O O . LEU A 1 83 ? -10.185 0.862 14.704 1.00 96.25 83 LEU A O 1
ATOM 690 N N . GLY A 1 84 ? -12.266 0.053 14.874 1.00 95.12 84 GLY A N 1
ATOM 691 C CA . GLY A 1 84 ? -12.754 1.065 15.819 1.00 95.12 84 GLY A CA 1
ATOM 692 C C . GLY A 1 84 ? -11.893 1.178 17.078 1.00 95.12 84 GLY A C 1
ATOM 693 O O . GLY A 1 84 ? -11.642 2.274 17.562 1.00 95.12 84 GLY A O 1
ATOM 694 N N . LYS A 1 85 ? -11.289 0.069 17.529 1.00 96.00 85 LYS A N 1
ATOM 695 C CA . LYS A 1 85 ? -10.303 0.064 18.631 1.00 96.00 85 LYS A CA 1
ATOM 696 C C . LYS A 1 85 ? -9.022 0.867 18.359 1.00 96.00 85 LYS A C 1
ATOM 698 O O . LYS A 1 85 ? -8.247 1.106 19.277 1.00 96.00 85 LYS A O 1
ATOM 703 N N . PHE A 1 86 ? -8.766 1.217 17.102 1.00 95.75 86 PHE A N 1
ATOM 704 C CA . PHE A 1 86 ? -7.638 2.031 16.653 1.00 95.75 86 PHE A CA 1
ATOM 705 C C . PHE A 1 86 ? -8.065 3.458 16.279 1.00 95.75 86 PHE A C 1
ATOM 707 O O . PHE A 1 86 ? -7.281 4.161 15.647 1.00 95.75 86 PHE A O 1
ATOM 714 N N . ASN A 1 87 ? -9.283 3.871 16.657 1.00 94.50 87 ASN A N 1
ATOM 715 C CA . ASN A 1 87 ? -9.913 5.141 16.281 1.00 94.50 87 ASN A CA 1
ATOM 716 C C . ASN A 1 87 ? -10.082 5.319 14.761 1.00 94.50 87 ASN A C 1
ATOM 718 O O . ASN A 1 87 ? -9.985 6.428 14.250 1.00 94.50 87 ASN A O 1
ATOM 722 N N . ILE A 1 88 ? -10.329 4.222 14.038 1.00 96.88 88 ILE A N 1
ATOM 723 C CA . ILE A 1 88 ? -10.667 4.244 12.609 1.00 96.88 88 ILE A CA 1
ATOM 724 C C . ILE A 1 88 ? -12.125 3.803 12.496 1.00 96.88 88 ILE A C 1
ATOM 726 O O . ILE A 1 88 ? -12.422 2.608 12.588 1.00 96.88 88 ILE A O 1
ATOM 730 N N . ILE A 1 89 ? -13.027 4.771 12.361 1.00 96.44 89 ILE A N 1
ATOM 731 C CA . ILE A 1 89 ? -14.476 4.551 12.448 1.00 96.44 89 ILE A CA 1
ATOM 732 C C . ILE A 1 89 ? -15.077 4.485 11.044 1.00 96.44 89 ILE A C 1
ATOM 734 O O . ILE A 1 89 ? -15.941 3.655 10.769 1.00 96.44 89 ILE A O 1
ATOM 738 N N . CYS A 1 90 ? -14.582 5.307 10.120 1.00 96.75 90 CYS A N 1
ATOM 739 C CA . CYS A 1 90 ? -15.103 5.382 8.760 1.00 96.75 90 CYS A CA 1
ATOM 740 C C . CYS A 1 90 ? -14.039 5.129 7.681 1.00 96.75 90 CYS A C 1
ATOM 742 O O . CYS A 1 90 ? -12.838 5.027 7.939 1.00 96.75 90 CYS A O 1
ATOM 744 N N . VAL A 1 91 ? -14.491 5.022 6.427 1.00 96.94 91 VAL A N 1
ATOM 745 C CA . VAL A 1 91 ? -13.599 4.861 5.266 1.00 96.94 91 VAL A CA 1
ATOM 746 C C . VAL A 1 91 ? -12.666 6.067 5.081 1.00 96.94 91 VAL A C 1
ATOM 748 O O . VAL A 1 91 ? -11.526 5.879 4.659 1.00 96.94 91 VAL A O 1
ATOM 751 N N . GLU A 1 92 ? -13.091 7.287 5.420 1.00 97.19 92 GLU A N 1
ATOM 752 C CA . GLU A 1 92 ? -12.217 8.469 5.328 1.00 97.19 92 GLU A CA 1
ATOM 753 C C . GLU A 1 92 ? -11.090 8.426 6.371 1.00 97.19 92 GLU A C 1
ATOM 755 O O . GLU A 1 92 ? -9.947 8.712 6.018 1.00 97.19 92 GLU A O 1
ATOM 760 N N . ASP A 1 93 ? -11.352 7.952 7.595 1.00 96.81 93 ASP A N 1
ATOM 761 C CA . ASP A 1 93 ? -10.297 7.711 8.595 1.00 96.81 93 ASP A CA 1
ATOM 762 C C . ASP A 1 93 ? -9.293 6.671 8.086 1.00 96.81 93 ASP A C 1
ATOM 764 O O . ASP A 1 93 ? -8.083 6.822 8.244 1.00 96.81 93 ASP A O 1
ATOM 768 N N . LEU A 1 94 ? -9.787 5.621 7.418 1.00 97.06 94 LEU A N 1
ATOM 769 C CA . LEU A 1 94 ? -8.943 4.591 6.815 1.00 97.06 94 LEU A CA 1
ATOM 770 C C . LEU A 1 94 ? -8.058 5.169 5.700 1.00 97.06 94 LEU A C 1
ATOM 772 O O . LEU A 1 94 ? -6.867 4.860 5.638 1.00 97.06 94 LEU A O 1
ATOM 776 N N . ILE A 1 95 ? -8.622 6.000 4.818 1.00 97.44 95 ILE A N 1
ATOM 777 C CA . ILE A 1 95 ? -7.875 6.693 3.759 1.00 97.44 95 ILE A CA 1
ATOM 778 C C . ILE A 1 95 ? -6.815 7.605 4.381 1.00 97.44 95 ILE A C 1
ATOM 780 O O . ILE A 1 95 ? -5.657 7.571 3.956 1.00 97.44 95 ILE A O 1
ATOM 784 N N . HIS A 1 96 ? -7.197 8.385 5.392 1.00 97.44 96 HIS A N 1
ATOM 785 C CA . HIS A 1 96 ? -6.308 9.291 6.103 1.00 97.44 96 HIS A CA 1
ATOM 786 C C . HIS A 1 96 ? -5.140 8.535 6.745 1.00 97.44 96 HIS A C 1
ATOM 788 O O . HIS A 1 96 ? -3.985 8.893 6.515 1.00 97.44 96 HIS A O 1
ATOM 794 N N . GLU A 1 97 ? -5.413 7.449 7.471 1.00 97.38 97 GLU A N 1
ATOM 795 C CA . GLU A 1 97 ? -4.404 6.613 8.131 1.00 97.38 97 GLU A CA 1
ATOM 796 C C . GLU A 1 97 ? -3.417 5.988 7.130 1.00 97.38 97 GLU A C 1
ATOM 798 O O . GLU A 1 97 ? -2.208 5.937 7.377 1.00 97.38 97 GLU A O 1
ATOM 803 N N . ILE A 1 98 ? -3.912 5.529 5.973 1.00 97.62 98 ILE A N 1
ATOM 804 C CA . ILE A 1 98 ? -3.076 4.963 4.906 1.00 97.62 98 ILE A CA 1
ATOM 805 C C . ILE A 1 98 ? -2.206 6.037 4.247 1.00 97.62 98 ILE A C 1
ATOM 807 O O . ILE A 1 98 ? -1.016 5.802 4.039 1.00 97.62 98 ILE A O 1
ATOM 811 N N . TYR A 1 99 ? -2.779 7.194 3.909 1.00 97.62 99 TYR A N 1
ATOM 812 C CA . TYR A 1 99 ? -2.073 8.254 3.190 1.00 97.62 99 TYR A CA 1
ATOM 813 C C . TYR A 1 99 ? -1.027 8.953 4.066 1.00 97.62 99 TYR A C 1
ATOM 815 O O . TYR A 1 99 ? 0.103 9.162 3.631 1.00 97.62 99 TYR A O 1
ATOM 823 N N . THR A 1 100 ? -1.382 9.272 5.312 1.00 96.88 100 THR A N 1
ATOM 824 C CA . THR A 1 100 ? -0.480 9.934 6.271 1.00 96.88 100 THR A CA 1
ATOM 825 C C . THR A 1 100 ? 0.509 8.976 6.929 1.00 96.88 100 THR A C 1
ATOM 827 O O . THR A 1 100 ? 1.468 9.418 7.559 1.00 96.88 100 THR A O 1
ATOM 830 N N . VAL A 1 101 ? 0.325 7.664 6.747 1.00 96.81 101 VAL A N 1
ATOM 831 C CA . VAL A 1 101 ? 1.147 6.618 7.366 1.00 96.81 101 VAL A CA 1
ATOM 832 C C . VAL A 1 101 ? 1.120 6.733 8.896 1.00 96.81 101 VAL A C 1
ATOM 834 O O . VAL A 1 101 ? 2.164 6.769 9.560 1.00 96.81 101 VAL A O 1
ATOM 837 N N . GLY A 1 102 ? -0.093 6.778 9.448 1.00 95.56 102 GLY A N 1
ATOM 838 C CA . GLY A 1 102 ? -0.337 6.934 10.878 1.00 95.56 102 GLY A CA 1
ATOM 839 C C . GLY A 1 102 ? 0.174 5.769 11.751 1.00 95.56 102 GLY A C 1
ATOM 840 O O . GLY A 1 102 ? 0.791 4.803 11.265 1.00 95.56 102 GLY A O 1
ATOM 841 N N . PRO A 1 103 ? -0.034 5.849 13.078 1.00 96.25 103 PRO A N 1
ATOM 842 C CA . PRO A 1 103 ? 0.484 4.874 14.042 1.00 96.25 103 PRO A CA 1
ATOM 843 C C . PRO A 1 103 ? -0.067 3.453 13.832 1.00 96.25 103 PRO A C 1
ATOM 845 O O . PRO A 1 103 ? 0.637 2.472 14.079 1.00 96.25 103 PRO A O 1
ATOM 848 N N . ASN A 1 104 ? -1.290 3.333 13.318 1.00 97.06 104 ASN A N 1
ATOM 849 C CA . ASN A 1 104 ? -2.018 2.090 13.082 1.00 97.06 104 ASN A CA 1
ATOM 850 C C . ASN A 1 104 ? -2.036 1.682 11.596 1.00 97.06 104 ASN A C 1
ATOM 852 O O . ASN A 1 104 ? -2.830 0.828 11.185 1.00 97.06 104 ASN A O 1
ATOM 856 N N . PHE A 1 105 ? -1.113 2.216 10.781 1.00 97.06 105 PHE A N 1
ATOM 857 C CA . PHE A 1 105 ? -0.983 1.886 9.356 1.00 97.06 105 PHE A CA 1
ATOM 858 C C . PHE A 1 105 ? -0.939 0.375 9.092 1.00 97.06 105 PHE A C 1
ATOM 860 O O . PHE A 1 105 ? -1.521 -0.122 8.128 1.00 97.06 105 PHE A O 1
ATOM 867 N N . LYS A 1 106 ? -0.241 -0.394 9.938 1.00 96.00 106 LYS A N 1
ATOM 868 C CA . LYS A 1 106 ? -0.114 -1.849 9.761 1.00 96.00 106 LYS A CA 1
ATOM 869 C C . LYS A 1 106 ? -1.477 -2.540 9.865 1.00 96.00 106 LYS A C 1
ATOM 871 O O . LYS A 1 106 ? -1.747 -3.469 9.106 1.00 96.00 106 LYS A O 1
ATOM 876 N N . GLN A 1 107 ? -2.317 -2.089 10.785 1.00 96.50 107 GLN A N 1
ATOM 877 C CA . GLN A 1 107 ? -3.643 -2.617 11.064 1.00 96.50 107 GLN A CA 1
ATOM 878 C C . GLN A 1 107 ? -4.607 -2.230 9.942 1.00 96.50 107 GLN A C 1
ATOM 880 O O . GLN A 1 107 ? -5.228 -3.119 9.363 1.00 96.50 107 GLN A O 1
ATOM 885 N N . ALA A 1 108 ? -4.619 -0.952 9.550 1.00 97.31 108 ALA A N 1
ATOM 886 C CA . ALA A 1 108 ? -5.363 -0.448 8.396 1.00 97.31 108 ALA A CA 1
ATOM 887 C C . ALA A 1 108 ? -5.012 -1.211 7.103 1.00 97.31 108 ALA A C 1
ATOM 889 O O . ALA A 1 108 ? -5.878 -1.728 6.397 1.00 97.31 108 ALA A O 1
ATOM 890 N N . ASN A 1 109 ? -3.719 -1.379 6.820 1.00 96.94 109 ASN A N 1
ATOM 891 C CA . ASN A 1 109 ? -3.255 -2.067 5.618 1.00 96.94 109 ASN A CA 1
ATOM 892 C C . ASN A 1 109 ? -3.504 -3.585 5.663 1.00 96.94 109 ASN A C 1
ATOM 894 O O . ASN A 1 109 ? -3.725 -4.209 4.625 1.00 96.94 109 ASN A O 1
ATOM 898 N N . SER A 1 110 ? -3.456 -4.208 6.846 1.00 95.62 110 SER A N 1
ATOM 899 C CA . SER A 1 110 ? -3.781 -5.630 7.019 1.00 95.62 110 SER A CA 1
ATOM 900 C C . SER A 1 110 ? -5.281 -5.907 6.892 1.00 95.62 110 SER A C 1
ATOM 902 O O . SER A 1 110 ? -5.652 -6.998 6.452 1.00 95.62 110 SER A O 1
ATOM 904 N N . PHE A 1 111 ? -6.123 -4.946 7.284 1.00 96.81 111 PHE A N 1
ATOM 905 C CA . PHE A 1 111 ? -7.567 -4.983 7.075 1.00 96.81 111 PHE A CA 1
ATOM 906 C C . PHE A 1 111 ? -7.912 -4.949 5.585 1.00 96.81 111 PHE A C 1
ATOM 908 O O . PHE A 1 111 ? -8.773 -5.706 5.150 1.00 96.81 111 PHE A O 1
ATOM 915 N N . LEU A 1 112 ? -7.202 -4.153 4.784 1.00 97.25 112 LEU A N 1
ATOM 916 C CA . LEU A 1 112 ? -7.369 -4.153 3.333 1.00 97.25 112 LEU A CA 1
ATOM 917 C C . LEU A 1 112 ? -6.889 -5.477 2.715 1.00 97.25 112 LEU A C 1
ATOM 919 O O . LEU A 1 112 ? -5.745 -5.915 2.894 1.00 97.25 112 LEU A O 1
ATOM 923 N N . TRP A 1 113 ? -7.767 -6.111 1.943 1.00 97.25 113 TRP A N 1
ATOM 924 C CA . TRP A 1 113 ? -7.403 -7.194 1.039 1.00 97.25 113 TRP A CA 1
ATOM 925 C C . TRP A 1 113 ? -6.546 -6.632 -0.109 1.00 97.25 113 TRP A C 1
ATOM 927 O O . TRP A 1 113 ? -6.815 -5.518 -0.558 1.00 97.25 113 TRP A O 1
ATOM 937 N N . PRO A 1 114 ? -5.535 -7.365 -0.620 1.00 97.25 114 PRO A N 1
ATOM 938 C CA . PRO A 1 114 ? -4.777 -6.918 -1.786 1.00 97.25 114 PRO A CA 1
ATOM 939 C C . PRO A 1 114 ? -5.699 -6.536 -2.949 1.00 97.25 114 PRO A C 1
ATOM 941 O O . PRO A 1 114 ? -6.570 -7.315 -3.341 1.00 97.25 114 PRO A O 1
ATOM 944 N N . PHE A 1 115 ? -5.511 -5.338 -3.492 1.00 97.50 115 PHE A N 1
ATOM 945 C CA . PHE A 1 115 ? -6.351 -4.804 -4.555 1.00 97.50 115 PHE A CA 1
ATOM 946 C C . PHE A 1 115 ? -6.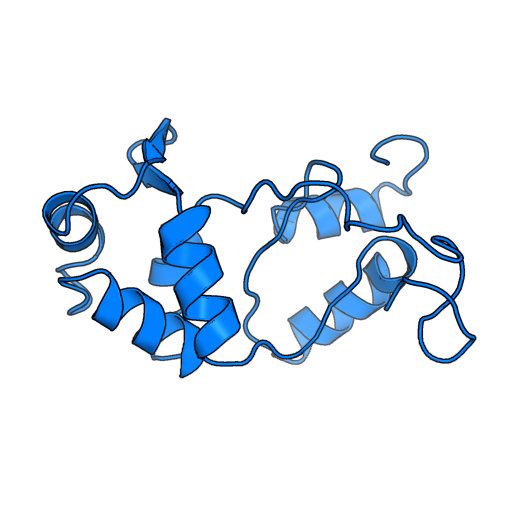169 -5.633 -5.820 1.00 97.50 115 PHE A C 1
ATOM 948 O O . PHE A 1 115 ? -5.045 -5.824 -6.269 1.00 97.50 115 PHE A O 1
ATOM 955 N N . GLN A 1 116 ? -7.267 -6.106 -6.403 1.00 95.50 116 GLN A N 1
ATOM 956 C CA . GLN A 1 116 ? -7.250 -6.755 -7.712 1.00 95.50 116 GLN A CA 1
ATOM 957 C C . GLN A 1 116 ? -7.502 -5.696 -8.783 1.00 95.50 116 GLN A C 1
ATOM 959 O O . GLN A 1 116 ? -8.628 -5.209 -8.933 1.00 95.50 116 GLN A O 1
ATOM 964 N N . LEU A 1 117 ? -6.442 -5.310 -9.487 1.00 95.88 117 LEU A N 1
ATOM 965 C CA . LEU A 1 117 ? -6.488 -4.304 -10.539 1.00 95.88 117 LEU A CA 1
ATOM 966 C C . LEU A 1 117 ? -6.755 -4.957 -11.899 1.00 95.88 117 LEU A C 1
ATOM 968 O O . LEU A 1 117 ? -6.446 -6.125 -12.135 1.00 95.88 117 LEU A O 1
ATOM 972 N N . SER A 1 118 ? -7.341 -4.182 -12.805 1.00 94.38 118 SER A N 1
ATOM 973 C CA . SER A 1 118 ? -7.405 -4.532 -14.222 1.00 94.38 118 SER A CA 1
ATOM 974 C C . SER A 1 118 ? -6.086 -4.188 -14.913 1.00 94.38 118 SER A C 1
ATOM 976 O O . SER A 1 118 ? -5.307 -3.378 -14.407 1.00 94.38 118 SER A O 1
ATOM 978 N N . SER A 1 119 ? -5.856 -4.772 -16.090 1.00 93.31 119 SER A N 1
ATOM 979 C CA . SER A 1 119 ? -4.802 -4.299 -16.991 1.00 93.31 119 SER A CA 1
ATOM 980 C C . SER A 1 119 ? -4.975 -2.798 -17.265 1.00 93.31 119 SER A C 1
ATOM 982 O O . SER A 1 119 ? -6.118 -2.329 -17.325 1.00 93.31 119 SER A O 1
ATOM 984 N N . PRO A 1 120 ? -3.879 -2.039 -17.429 1.00 94.06 120 PRO A N 1
ATOM 985 C CA . PRO A 1 120 ? -3.963 -0.633 -17.796 1.00 94.06 120 PRO A CA 1
ATOM 986 C C . PRO A 1 120 ? -4.616 -0.471 -19.173 1.00 94.06 120 PRO A C 1
ATOM 988 O O . PRO A 1 120 ? -4.371 -1.256 -20.095 1.00 94.06 120 PRO A O 1
ATOM 991 N N . ASN A 1 121 ? -5.435 0.570 -19.317 1.00 92.31 121 ASN A N 1
ATOM 992 C CA . ASN A 1 121 ? -5.971 0.964 -20.617 1.00 92.31 121 ASN A CA 1
ATOM 993 C C . ASN A 1 121 ? -4.802 1.420 -21.502 1.00 92.31 121 ASN A C 1
ATOM 995 O O . ASN A 1 121 ? -4.038 2.289 -21.094 1.00 92.31 121 ASN A O 1
ATOM 999 N N . GLY A 1 122 ? -4.655 0.825 -22.688 1.00 91.56 122 GLY A N 1
ATOM 1000 C CA . GLY A 1 122 ? -3.506 1.058 -23.576 1.00 91.56 122 GLY A CA 1
ATOM 1001 C C . GLY A 1 122 ? -2.367 0.039 -23.436 1.00 91.56 122 GLY A C 1
ATOM 1002 O O . GLY A 1 122 ? -1.459 0.042 -24.259 1.00 91.56 122 GLY A O 1
ATOM 1003 N N . GLY A 1 123 ? -2.446 -0.883 -22.470 1.00 92.38 123 GLY A N 1
ATOM 1004 C CA . GLY A 1 123 ? -1.456 -1.947 -22.295 1.00 92.38 123 GLY A CA 1
ATOM 1005 C C . GLY A 1 123 ? -0.168 -1.494 -21.603 1.00 92.38 123 GLY A C 1
ATOM 1006 O O . GLY A 1 123 ? -0.096 -0.415 -21.022 1.00 92.38 123 GLY A O 1
ATOM 1007 N N . PHE A 1 124 ? 0.828 -2.377 -21.617 1.00 91.12 124 PHE A N 1
ATOM 1008 C CA . PHE A 1 124 ? 2.168 -2.136 -21.074 1.00 91.12 124 PHE A CA 1
ATOM 1009 C C . PHE A 1 124 ? 3.153 -1.905 -22.224 1.00 91.12 124 PHE A C 1
ATOM 1011 O O . PHE A 1 124 ? 3.000 -2.525 -23.277 1.00 91.12 124 PHE A O 1
ATOM 1018 N N . ASN A 1 125 ? 4.177 -1.076 -22.016 1.00 88.75 125 ASN A N 1
ATOM 1019 C CA . ASN A 1 125 ? 5.193 -0.800 -23.032 1.00 88.75 125 ASN A CA 1
ATOM 1020 C C . ASN A 1 125 ? 6.213 -1.945 -23.143 1.00 88.75 125 ASN A C 1
ATOM 1022 O O . ASN A 1 125 ? 6.296 -2.646 -24.151 1.00 88.75 125 ASN A O 1
ATOM 1026 N N . LYS A 1 126 ? 7.015 -2.136 -22.092 1.00 91.81 126 LYS A N 1
ATOM 1027 C CA . LYS A 1 126 ? 8.062 -3.156 -21.965 1.00 91.81 126 LYS A CA 1
ATOM 1028 C C . LYS A 1 126 ? 8.152 -3.618 -20.508 1.00 91.81 126 LYS A C 1
ATOM 1030 O O . LYS A 1 126 ? 8.964 -3.130 -19.725 1.00 91.81 126 LYS A O 1
ATOM 1035 N N . VAL A 1 127 ? 7.398 -4.669 -20.183 1.00 88.62 127 VAL A N 1
ATOM 1036 C CA . VAL A 1 127 ? 7.267 -5.227 -18.818 1.00 88.62 127 VAL A CA 1
ATOM 1037 C C . VAL A 1 127 ? 8.607 -5.656 -18.191 1.00 88.62 127 VAL A C 1
ATOM 1039 O O . VAL A 1 127 ? 8.750 -5.699 -16.971 1.00 88.62 127 VAL A O 1
ATOM 1042 N N . LYS A 1 128 ? 9.600 -6.013 -19.014 1.00 88.94 128 LYS A N 1
ATOM 1043 C CA . LYS A 1 128 ? 10.919 -6.481 -18.551 1.00 88.94 128 LYS A CA 1
ATOM 1044 C C . LYS A 1 128 ? 11.926 -5.352 -18.315 1.00 88.94 128 LYS A C 1
ATOM 1046 O O . LYS A 1 128 ? 12.953 -5.603 -17.693 1.00 88.94 128 LYS A O 1
ATOM 1051 N N . THR A 1 129 ? 11.649 -4.153 -18.813 1.00 93.00 129 THR A N 1
ATOM 1052 C CA . THR A 1 129 ? 12.568 -3.011 -18.792 1.00 93.00 129 THR A CA 1
ATOM 1053 C C . THR A 1 129 ? 12.181 -2.054 -17.667 1.00 93.00 129 THR A C 1
ATOM 1055 O O . THR A 1 129 ? 10.999 -1.937 -17.332 1.00 93.00 129 THR A O 1
ATOM 1058 N N . HIS A 1 130 ? 13.175 -1.383 -17.084 1.00 95.19 130 HIS A N 1
ATOM 1059 C CA . HIS A 1 130 ? 12.948 -0.417 -16.015 1.00 95.19 130 HIS A CA 1
ATOM 1060 C C . HIS A 1 130 ? 12.253 0.843 -16.530 1.00 95.19 130 HIS A C 1
ATOM 1062 O O . HIS A 1 130 ? 12.494 1.267 -17.659 1.00 95.19 130 HIS A O 1
ATOM 1068 N N . PHE A 1 131 ? 11.424 1.480 -15.703 1.00 94.06 131 PHE A N 1
ATOM 1069 C CA . PHE A 1 131 ? 10.667 2.677 -16.079 1.00 94.06 131 PHE A CA 1
ATOM 1070 C C . PHE A 1 131 ? 11.566 3.813 -16.594 1.00 94.06 131 PHE A C 1
ATOM 1072 O O . PHE A 1 131 ? 11.272 4.428 -17.615 1.00 94.06 131 PHE A O 1
ATOM 1079 N N . ILE A 1 132 ? 12.721 4.030 -15.951 1.00 93.56 132 ILE A N 1
ATOM 1080 C CA . ILE A 1 132 ? 13.719 5.037 -16.378 1.00 93.56 132 ILE A CA 1
ATOM 1081 C C . ILE A 1 132 ? 14.290 4.732 -17.777 1.00 93.56 132 ILE A C 1
ATOM 1083 O O . ILE A 1 132 ? 14.653 5.645 -18.509 1.00 93.56 132 ILE A O 1
ATOM 1087 N N . GLU A 1 133 ? 14.334 3.461 -18.173 1.00 92.88 133 GLU A N 1
ATOM 1088 C CA . GLU A 1 133 ? 14.809 3.004 -19.487 1.00 92.88 133 GLU A CA 1
ATOM 1089 C C . GLU A 1 133 ? 13.668 2.922 -20.527 1.00 92.88 133 GLU A C 1
ATOM 1091 O O . GLU A 1 133 ? 13.843 2.369 -21.615 1.00 92.88 133 GLU A O 1
ATOM 1096 N N . GLY A 1 134 ? 12.479 3.443 -20.198 1.00 91.75 134 GLY A N 1
ATOM 1097 C CA . GLY A 1 134 ? 11.294 3.408 -21.058 1.00 91.75 134 GLY A CA 1
ATOM 1098 C C . GLY A 1 134 ? 10.497 2.100 -20.995 1.00 91.75 134 GLY A C 1
ATOM 1099 O O . GLY A 1 134 ? 9.789 1.769 -21.948 1.00 91.75 134 GLY A O 1
ATOM 1100 N N . GLY A 1 135 ? 10.641 1.326 -19.916 1.00 93.81 135 GLY A N 1
ATOM 1101 C CA . GLY A 1 135 ? 9.801 0.165 -19.615 1.00 93.81 135 GLY A CA 1
ATOM 1102 C C . GLY A 1 135 ? 8.732 0.435 -18.559 1.00 93.81 135 GLY A C 1
ATOM 1103 O O . GLY A 1 135 ? 8.311 1.573 -18.373 1.00 93.81 135 GLY A O 1
ATOM 1104 N N . ASP A 1 136 ? 8.282 -0.619 -17.874 1.00 91.69 136 ASP A N 1
ATOM 1105 C CA . ASP A 1 136 ? 7.157 -0.538 -16.925 1.00 91.69 136 ASP A CA 1
ATOM 1106 C C . ASP A 1 136 ? 7.487 -1.016 -15.503 1.00 91.69 136 ASP A C 1
ATOM 1108 O O . ASP A 1 136 ? 6.644 -0.874 -14.619 1.00 91.69 136 ASP A O 1
ATOM 1112 N N . ASN A 1 137 ? 8.651 -1.635 -15.269 1.00 91.06 137 ASN A N 1
ATOM 1113 C CA . ASN A 1 137 ? 9.008 -2.142 -13.939 1.00 91.06 137 ASN A CA 1
ATOM 1114 C C . ASN A 1 137 ? 9.848 -1.140 -13.133 1.00 91.06 137 ASN A C 1
ATOM 1116 O O . ASN A 1 137 ? 10.500 -0.260 -13.700 1.00 91.06 137 ASN A O 1
ATOM 1120 N N . GLY A 1 138 ? 9.844 -1.308 -11.809 1.00 87.44 138 GLY A N 1
ATOM 1121 C CA . GLY A 1 138 ? 10.534 -0.423 -10.867 1.00 87.44 138 GLY A CA 1
ATOM 1122 C C . GLY A 1 138 ? 9.698 0.696 -10.276 1.00 87.44 138 GLY A C 1
ATOM 1123 O O . GLY A 1 138 ? 8.562 0.932 -10.742 1.00 87.44 138 GLY A O 1
#

Organism: NCBI:txid190325

Foldseek 3Di:
DQPPDDPVLNVLCVVQVNRDPQWAAQDDDDPVVVVSCVSNQLPDADDQDDLVRLLCQCQVFWWFCDPNDTHRCPDLPLVCVQCVVVVRRGPVSLSVCRNVVDPCNVSSRNRTNTGRDDADDVHFDASRDHVVRVGRTD

InterPro domains:
  IPR016082 Large ribosomal subunit protein uL30-like, ferredoxin-like fold domain [PF00327] (1-44)
  IPR018038 Large ribosomal subunit protein uL30, conserved site [PS00634] (12-44)
  IPR035808 Large ribosomal subunit protein uL30, eukaryota/archaea [cd01657] (1-138)
  IPR036919 Large ribosomal subunit protein uL30, ferredoxin-like fold domain superfamily [G3DSA:3.30.1390.20] (3-138)
  IPR036919 Large ribosomal subunit protein uL30, ferredoxin-like fold domain superfamily [SSF55129] (1-138)
  IPR039699 Large ribosomal subunit protein uL30 [PTHR11524] (1-138)